Protein AF-A0AAW2EXJ8-F1 (afdb_monomer)

Solvent-accessible surface area (backbone atoms only — not comparable to full-atom values): 10284 Å² total; per-residue (Å²): 104,48,76,42,82,40,79,43,59,40,85,89,74,64,42,80,73,50,76,46,79,47,80,39,86,62,84,90,73,85,76,95,72,62,90,55,51,62,87,74,40,53,96,60,36,46,60,39,79,94,74,44,40,62,40,58,68,58,56,70,60,47,54,61,25,71,73,35,88,62,36,40,71,38,74,90,76,59,43,71,43,48,74,59,82,72,86,51,60,94,68,36,41,70,36,78,90,77,53,42,68,39,73,60,72,70,83,63,79,76,71,86,78,68,88,67,94,69,86,75,76,89,80,72,78,95,80,71,76,82,83,79,76,77,84,65,89,79,45,75,87,73,56,85,75,81,79,83,83,85,128

Mean predicted aligned error: 17.07 Å

Foldseek 3Di:
DDWDWDWDADPVPRHTDDIDIDDDDDDPDDDDAQPADQVQADPQWGQDRVVSDTAGPCVVQQVVLVVDPQWDADRRVRHIAGPDQDDDDPQWDQDRVVRDTDGPPPPDPPPVPPPDPDPPPPDDDPDDDPPPDDDDPPPPVPDDDDDDDDD

Nearest PDB structures (foldseek):
  6ywy-assembly1_M  TM=4.678E-01  e=7.611E+00  Neurospora crassa

Structure (mmCIF, N/CA/C/O backbone):
data_AF-A0AAW2EXJ8-F1
#
_entry.id   AF-A0AAW2EXJ8-F1
#
loop_
_atom_site.group_PDB
_atom_site.id
_atom_site.type_symbol
_atom_site.label_atom_id
_atom_site.label_alt_id
_atom_site.label_comp_id
_atom_site.label_asym_id
_atom_site.label_entity_id
_atom_site.label_seq_id
_atom_site.pdbx_PDB_ins_code
_atom_site.Cartn_x
_atom_site.Cartn_y
_atom_site.Cartn_z
_atom_site.occupancy
_atom_site.B_iso_or_equiv
_atom_site.auth_seq_id
_atom_site.auth_comp_id
_atom_site.auth_asym_id
_atom_site.auth_atom_id
_atom_site.pdbx_PDB_model_num
ATOM 1 N N . MET A 1 1 ? -12.513 2.344 30.275 1.00 82.81 1 MET A N 1
ATOM 2 C CA . MET A 1 1 ? -13.019 1.050 30.778 1.00 82.81 1 MET A CA 1
ATOM 3 C C . MET A 1 1 ? -14.173 1.332 31.713 1.00 82.81 1 MET A C 1
ATOM 5 O O . MET A 1 1 ? -13.968 1.988 32.729 1.00 82.81 1 MET A O 1
ATOM 9 N N . ARG A 1 2 ? -15.376 0.907 31.339 1.00 91.75 2 ARG A N 1
ATOM 10 C CA . ARG A 1 2 ? -16.594 1.103 32.124 1.00 91.75 2 ARG A CA 1
ATOM 11 C C . ARG A 1 2 ? -17.315 -0.230 32.260 1.00 91.75 2 ARG A C 1
ATOM 13 O O . ARG A 1 2 ? -17.302 -1.043 31.341 1.00 91.75 2 ARG A O 1
ATOM 20 N N . ASN A 1 3 ? -17.879 -0.466 33.435 1.00 94.56 3 ASN A N 1
ATOM 21 C CA . ASN A 1 3 ? -18.483 -1.743 33.781 1.00 94.56 3 ASN A CA 1
ATOM 22 C C . ASN A 1 3 ? -19.980 -1.696 33.488 1.00 94.56 3 ASN A C 1
ATOM 24 O O . ASN A 1 3 ? -20.672 -0.815 33.996 1.00 94.56 3 ASN A O 1
ATOM 28 N N . PHE A 1 4 ? -20.465 -2.659 32.710 1.00 94.50 4 PHE A N 1
ATOM 29 C CA . PHE A 1 4 ? -21.884 -2.820 32.413 1.00 94.50 4 PHE A CA 1
ATOM 30 C C . PHE A 1 4 ? -22.386 -4.130 33.009 1.00 94.50 4 PHE A C 1
ATOM 32 O O . PHE A 1 4 ? -21.769 -5.180 32.831 1.00 94.50 4 PHE A O 1
ATOM 39 N N . GLU A 1 5 ? -23.501 -4.073 33.730 1.00 96.12 5 GLU A N 1
ATOM 40 C CA . GLU A 1 5 ? -24.205 -5.269 34.182 1.00 96.12 5 GLU A CA 1
ATOM 41 C C . GLU A 1 5 ? -25.102 -5.765 33.043 1.00 96.12 5 GLU A C 1
ATOM 43 O O . GLU A 1 5 ? -25.994 -5.052 32.586 1.00 96.12 5 GLU A O 1
ATOM 48 N N . VAL A 1 6 ? -24.849 -6.981 32.567 1.00 95.38 6 VAL A N 1
ATOM 49 C CA . VAL A 1 6 ? -25.595 -7.608 31.474 1.00 95.38 6 VAL A CA 1
ATOM 50 C C . VAL A 1 6 ? -26.328 -8.848 31.966 1.00 95.38 6 VAL A C 1
ATOM 52 O O . VAL A 1 6 ? -25.849 -9.572 32.842 1.00 95.38 6 VAL A O 1
ATOM 55 N N . VAL A 1 7 ? -27.490 -9.114 31.377 1.00 95.38 7 VAL A N 1
ATOM 56 C CA . VAL A 1 7 ? -28.235 -10.357 31.580 1.00 95.38 7 VAL A CA 1
ATOM 57 C C . VAL A 1 7 ? -27.701 -11.416 30.622 1.00 95.38 7 VAL A C 1
ATOM 59 O O . VAL A 1 7 ? -27.608 -11.185 29.421 1.00 95.38 7 VAL A O 1
ATOM 62 N N . VAL A 1 8 ? -27.362 -12.585 31.155 1.00 94.44 8 VAL A N 1
ATOM 63 C CA . VAL A 1 8 ? -26.877 -13.723 30.374 1.00 94.44 8 VAL A CA 1
ATOM 64 C C . VAL A 1 8 ? -28.033 -14.690 30.149 1.00 94.44 8 VAL A C 1
ATOM 66 O O . VAL A 1 8 ? -28.657 -15.145 31.108 1.00 94.44 8 VAL A O 1
ATOM 69 N N . THR A 1 9 ? -28.306 -15.034 28.894 1.00 94.62 9 THR A N 1
ATOM 70 C CA . THR A 1 9 ? -29.280 -16.061 28.500 1.00 94.62 9 THR A CA 1
ATOM 71 C C . THR A 1 9 ? -28.599 -17.153 27.678 1.00 94.62 9 THR A C 1
ATOM 73 O O . THR A 1 9 ? -27.589 -16.926 27.012 1.00 94.62 9 THR A O 1
ATOM 76 N N . SER A 1 10 ? -29.119 -18.377 27.755 1.00 92.25 10 SER A N 1
ATOM 77 C CA . SER A 1 10 ? -28.686 -19.474 26.886 1.00 92.25 10 SER A CA 1
ATOM 78 C C . SER A 1 10 ? -29.305 -19.313 25.501 1.00 92.25 10 SER A C 1
ATOM 80 O O . SER A 1 10 ? -30.503 -19.099 25.405 1.00 92.25 10 SER A O 1
ATOM 82 N N . VAL A 1 11 ? -28.522 -19.447 24.431 1.00 91.38 11 VAL A N 1
ATOM 83 C CA . VAL A 1 11 ? -29.037 -19.298 23.056 1.00 91.38 11 VAL A CA 1
ATOM 84 C C . VAL A 1 11 ? -29.982 -20.440 22.666 1.00 91.38 11 VAL A C 1
ATOM 86 O O . VAL A 1 11 ? -30.967 -20.199 21.980 1.00 91.38 11 VAL A O 1
ATOM 89 N N . ASN A 1 12 ? -29.715 -21.662 23.137 1.00 90.31 12 A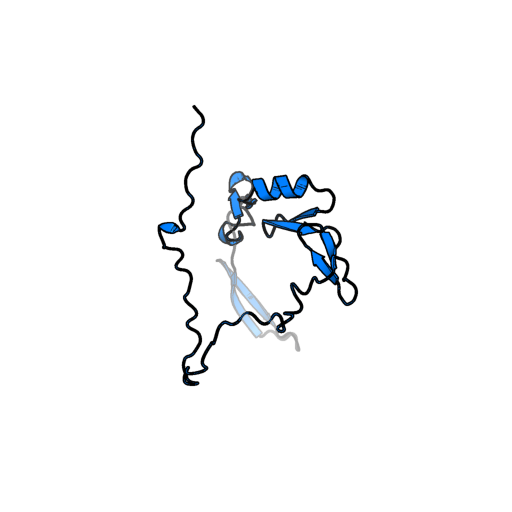SN A N 1
ATOM 90 C CA . ASN A 1 12 ? -30.481 -22.848 22.742 1.00 90.31 12 ASN A CA 1
ATOM 91 C C . ASN A 1 12 ? -31.865 -22.896 23.396 1.00 90.31 12 ASN A C 1
ATOM 93 O O . ASN A 1 12 ? -32.847 -23.201 22.731 1.00 90.31 12 ASN A O 1
ATOM 97 N N . ASP A 1 13 ? -31.934 -22.556 24.684 1.00 90.19 13 ASP A N 1
ATOM 98 C CA . ASP A 1 13 ? -33.165 -22.707 25.468 1.00 90.19 13 ASP A CA 1
ATOM 99 C C . ASP A 1 13 ? -33.779 -21.356 25.865 1.00 90.19 13 ASP A C 1
ATOM 101 O O . ASP A 1 13 ? -34.759 -21.320 26.601 1.00 90.19 13 ASP A O 1
ATOM 105 N N . LEU A 1 14 ? -33.152 -20.235 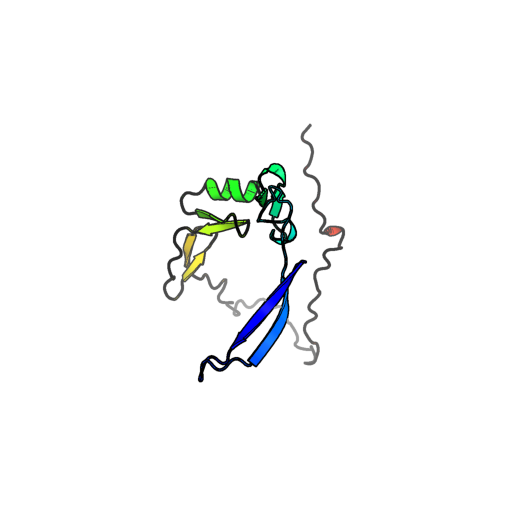25.476 1.00 86.12 14 LEU A N 1
ATOM 106 C CA . LEU A 1 14 ? -33.482 -18.858 25.895 1.00 86.12 14 LEU A CA 1
ATOM 107 C C . LEU A 1 14 ? -33.577 -18.655 27.420 1.00 86.12 14 LEU A C 1
ATOM 109 O O . LEU A 1 14 ? -34.031 -17.619 27.902 1.00 86.12 14 LEU A O 1
ATOM 113 N N . ASN A 1 15 ? -33.079 -19.619 28.194 1.00 92.69 15 ASN A N 1
ATOM 114 C CA . ASN A 1 15 ? -33.146 -19.614 29.645 1.00 92.69 15 ASN A CA 1
ATOM 115 C C . ASN A 1 15 ? -32.214 -18.561 30.243 1.00 92.69 15 ASN A C 1
ATOM 117 O O . ASN A 1 15 ? -31.027 -18.498 29.906 1.00 92.69 15 ASN A O 1
ATOM 121 N N . TYR A 1 16 ? -32.744 -17.783 31.187 1.00 91.62 16 TYR A N 1
ATOM 122 C CA . TYR A 1 16 ? -31.976 -16.852 32.007 1.00 91.62 16 TYR A CA 1
ATOM 123 C C . TYR A 1 16 ? -30.917 -17.598 32.832 1.00 91.62 16 TYR A C 1
ATOM 125 O O . TYR A 1 16 ? -31.217 -18.568 33.526 1.00 91.62 16 TYR A O 1
ATOM 133 N N . ARG A 1 17 ? -29.664 -17.145 32.753 1.00 91.19 17 ARG A N 1
ATOM 134 C CA . ARG A 1 17 ? -28.501 -17.742 33.432 1.00 91.19 17 ARG A CA 1
ATOM 135 C C . ARG A 1 17 ? -27.923 -16.862 34.539 1.00 91.19 17 ARG A C 1
ATOM 137 O O . ARG A 1 17 ? -27.089 -17.344 35.297 1.00 91.19 17 ARG A O 1
ATOM 144 N N . GLY A 1 18 ? -28.347 -15.604 34.651 1.00 93.25 18 GLY A N 1
ATOM 145 C CA . GLY A 1 18 ? -27.878 -14.684 35.687 1.00 93.25 18 GLY A CA 1
ATOM 146 C C . GLY A 1 18 ? -27.469 -13.320 35.144 1.00 93.25 18 GLY A C 1
ATOM 147 O O . GLY A 1 18 ? -27.637 -13.024 33.959 1.00 93.25 18 GLY A O 1
ATOM 148 N N . ARG A 1 19 ? -26.903 -12.494 36.027 1.00 95.50 19 ARG A N 1
ATOM 149 C CA . ARG A 1 19 ? -26.299 -11.204 35.678 1.00 95.50 19 ARG A CA 1
ATOM 150 C C . ARG A 1 19 ? -24.784 -11.293 35.758 1.00 95.50 19 ARG A C 1
ATOM 152 O O . ARG A 1 19 ? -24.247 -11.986 36.621 1.00 95.50 19 ARG A O 1
ATOM 159 N N . ARG A 1 20 ? -24.093 -10.598 34.860 1.00 95.19 20 ARG A N 1
ATOM 160 C CA . ARG A 1 20 ? -22.631 -10.556 34.805 1.00 95.19 20 ARG A CA 1
ATOM 161 C C . ARG A 1 20 ? -22.162 -9.131 34.575 1.00 95.19 20 ARG A C 1
ATOM 163 O O . ARG A 1 20 ? -22.754 -8.411 33.783 1.00 95.19 20 ARG A O 1
ATOM 170 N N . ILE A 1 21 ? -21.072 -8.746 35.226 1.00 95.44 21 ILE A N 1
ATOM 171 C CA . ILE A 1 21 ? -20.397 -7.482 34.937 1.00 95.44 21 ILE A CA 1
ATOM 172 C C . ILE A 1 21 ? -19.404 -7.713 33.797 1.00 95.44 21 ILE A C 1
ATOM 174 O O . ILE A 1 21 ? -18.538 -8.585 33.895 1.00 95.44 21 ILE A O 1
ATOM 178 N N . VAL A 1 22 ? -19.539 -6.937 32.724 1.00 95.56 22 VAL A N 1
ATOM 179 C CA . VAL A 1 22 ? -18.638 -6.948 31.570 1.00 95.56 22 VAL A CA 1
ATOM 180 C C . VAL A 1 22 ? -17.934 -5.590 31.489 1.00 95.56 22 VAL A C 1
ATOM 182 O O . VAL A 1 22 ? -18.611 -4.567 31.350 1.00 95.56 22 VAL A O 1
ATOM 185 N N . PRO A 1 23 ? -16.593 -5.545 31.604 1.00 94.69 23 PRO A N 1
ATOM 186 C CA . PRO A 1 23 ? -15.838 -4.326 31.359 1.00 94.69 23 PRO A CA 1
ATOM 187 C C . PRO A 1 23 ? -15.778 -4.065 29.852 1.00 94.69 23 PRO A C 1
ATOM 189 O O . PRO A 1 23 ? -15.364 -4.936 29.088 1.00 94.69 23 PRO A O 1
ATOM 192 N N . LEU A 1 24 ? -16.178 -2.867 29.430 1.00 94.81 24 LEU A N 1
ATOM 193 C CA . LEU A 1 24 ? -16.095 -2.430 28.041 1.00 94.81 24 LEU A CA 1
ATOM 194 C C . LEU A 1 24 ? -15.188 -1.205 27.914 1.00 94.81 24 LEU A C 1
ATOM 196 O O . LEU A 1 24 ? -15.122 -0.340 28.798 1.00 94.81 24 LEU A O 1
ATOM 200 N N . GLU A 1 25 ? -14.462 -1.140 26.806 1.00 94.62 25 GLU A N 1
ATOM 201 C CA . GLU A 1 25 ? -13.690 0.037 26.447 1.00 94.62 25 GLU A CA 1
ATOM 202 C C . GLU A 1 25 ? -14.636 1.173 26.038 1.00 94.62 25 GLU A C 1
ATOM 204 O O . GLU A 1 25 ? -15.569 0.978 25.266 1.00 94.62 25 GLU A O 1
ATOM 209 N N . GLU A 1 26 ? -14.405 2.365 26.585 1.00 92.69 26 GLU A N 1
ATOM 210 C CA . GLU A 1 26 ? -15.154 3.568 26.227 1.00 92.69 26 GLU A CA 1
ATOM 211 C C . GLU A 1 26 ? -14.139 4.652 25.893 1.00 92.69 26 GLU A C 1
ATOM 213 O O . GLU A 1 26 ? -13.321 5.028 26.741 1.00 92.69 26 GLU A O 1
ATOM 218 N N . HIS A 1 27 ? -14.187 5.133 24.654 1.00 92.94 27 HIS A N 1
ATOM 219 C CA . HIS A 1 27 ? -13.379 6.255 24.196 1.00 92.94 27 HIS A CA 1
ATOM 220 C C . HIS A 1 27 ? -14.093 7.556 24.564 1.00 92.94 27 HIS A C 1
ATOM 222 O O . HIS A 1 27 ? -15.131 7.887 24.003 1.00 92.94 27 HIS A O 1
ATOM 228 N N . THR A 1 28 ? -13.552 8.301 25.528 1.00 93.38 28 THR A N 1
ATOM 229 C CA . THR A 1 28 ? -14.144 9.569 25.998 1.00 93.38 28 THR A CA 1
ATOM 230 C C . THR A 1 28 ? -13.660 10.789 25.219 1.00 93.38 28 THR A C 1
ATOM 232 O O . THR A 1 28 ? -14.235 11.870 25.337 1.00 93.38 28 THR A O 1
ATOM 235 N N . LYS A 1 29 ? -12.579 10.637 24.447 1.00 94.31 29 LYS A N 1
ATOM 236 C CA . LYS A 1 29 ? -11.978 11.678 23.612 1.00 94.31 29 LYS A CA 1
ATOM 237 C C . LYS A 1 29 ? -11.382 11.036 22.368 1.00 94.31 29 LYS A C 1
ATOM 239 O O . LYS A 1 29 ? -10.765 9.978 22.460 1.00 94.31 29 LYS A O 1
ATOM 244 N N . CYS A 1 30 ? -11.511 11.726 21.244 1.00 93.06 30 CYS A N 1
ATOM 245 C CA . CYS A 1 30 ? -10.920 11.330 19.973 1.00 93.06 30 CYS A CA 1
ATOM 246 C C . CYS A 1 30 ? -9.957 12.419 19.500 1.00 93.06 30 CYS A C 1
ATOM 248 O O . CYS A 1 30 ? -10.130 13.597 19.821 1.00 93.06 30 CYS A O 1
ATOM 250 N N . LYS A 1 31 ? -8.958 12.023 18.716 1.00 92.50 31 LYS A N 1
ATOM 251 C CA . LYS A 1 31 ? -8.092 12.932 17.965 1.00 92.50 31 LYS A CA 1
ATOM 252 C C . LYS A 1 31 ? -8.002 12.438 16.527 1.00 92.50 31 LYS A C 1
ATOM 254 O O . LYS A 1 31 ? -8.131 11.237 16.289 1.00 92.50 31 LYS A O 1
ATOM 259 N N . CYS A 1 32 ? -7.774 13.351 15.590 1.00 89.69 32 CYS A N 1
ATOM 260 C CA . CYS A 1 32 ? -7.344 12.958 14.257 1.00 89.69 32 CYS A CA 1
ATOM 261 C C . CYS A 1 32 ? -5.936 12.379 14.381 1.00 89.69 32 CYS A C 1
ATOM 263 O O . CYS A 1 32 ? -5.051 13.025 14.942 1.00 89.69 32 CYS A O 1
ATOM 265 N N . ASP A 1 33 ? -5.759 11.154 13.910 1.00 89.06 33 ASP A N 1
ATOM 266 C CA . ASP A 1 33 ? -4.464 10.496 13.854 1.00 89.06 33 ASP A CA 1
ATOM 267 C C . ASP A 1 33 ? -4.343 9.773 12.516 1.00 89.06 33 ASP A C 1
ATOM 269 O O . ASP A 1 33 ? -5.350 9.419 11.889 1.00 89.06 33 ASP A O 1
ATOM 273 N N . CYS A 1 34 ? -3.111 9.583 12.072 1.00 93.00 34 CYS A N 1
ATOM 274 C CA . CYS A 1 34 ? -2.842 8.896 10.825 1.00 93.00 34 CYS A CA 1
ATOM 275 C C . CYS A 1 34 ? -3.103 7.397 10.999 1.00 93.00 34 CYS A C 1
ATOM 277 O O . CYS A 1 34 ? -2.710 6.785 11.993 1.00 93.00 34 CYS A O 1
ATOM 279 N N . ARG A 1 35 ? -3.790 6.795 10.021 1.00 91.06 35 ARG A N 1
ATOM 280 C CA . ARG A 1 35 ? -4.030 5.346 10.019 1.00 91.06 35 ARG A CA 1
ATOM 281 C C . ARG A 1 35 ? -2.748 4.568 9.733 1.00 91.06 35 ARG A C 1
ATOM 283 O O . ARG A 1 35 ? -2.546 3.526 10.341 1.00 91.06 35 ARG A O 1
ATOM 290 N N . VAL A 1 36 ? -1.954 5.070 8.789 1.00 91.00 36 VAL A N 1
ATOM 291 C CA . VAL A 1 36 ? -0.625 4.555 8.455 1.00 91.00 36 VAL A CA 1
ATOM 292 C C . VAL A 1 36 ? 0.365 5.169 9.429 1.00 91.00 36 VAL A C 1
ATOM 294 O O . VAL A 1 36 ? 0.320 6.377 9.670 1.00 91.00 36 VAL A O 1
ATOM 297 N N . LYS A 1 37 ? 1.236 4.342 9.986 1.00 92.56 37 LYS A N 1
ATOM 298 C CA . LYS A 1 37 ? 2.312 4.744 10.884 1.00 92.56 37 LYS A CA 1
ATOM 299 C C . LYS A 1 37 ? 3.663 4.482 10.242 1.00 92.56 37 LYS A C 1
ATOM 301 O O . LYS A 1 37 ? 3.774 3.787 9.240 1.00 92.56 37 LYS A O 1
ATOM 306 N N . GLU A 1 38 ? 4.708 4.988 10.880 1.00 91.88 38 GLU A N 1
ATOM 307 C CA . GLU A 1 38 ? 6.090 4.703 10.490 1.00 91.88 38 GLU A CA 1
ATOM 308 C C . GLU A 1 38 ? 6.409 3.202 10.489 1.00 91.88 38 GLU A C 1
ATOM 310 O O . GLU A 1 38 ? 7.125 2.724 9.619 1.00 91.88 38 GLU A O 1
ATOM 315 N N . GLU A 1 39 ? 5.782 2.455 11.398 1.00 92.00 39 GLU A N 1
ATOM 316 C CA . GLU A 1 39 ? 5.854 0.993 11.506 1.00 92.00 39 GLU A CA 1
ATOM 317 C C . GLU A 1 39 ? 5.312 0.262 10.264 1.00 92.00 39 GLU A C 1
ATOM 319 O O . GLU A 1 39 ? 5.704 -0.872 9.994 1.00 92.00 39 GLU A O 1
ATOM 324 N N . ASP A 1 40 ? 4.395 0.898 9.527 1.00 91.56 40 ASP A N 1
ATOM 325 C CA . ASP A 1 40 ? 3.771 0.332 8.330 1.00 91.56 40 ASP A CA 1
ATOM 326 C C . ASP A 1 40 ? 4.611 0.584 7.065 1.00 91.56 40 ASP A C 1
ATOM 328 O O . ASP A 1 40 ? 4.331 0.002 6.013 1.00 91.56 40 ASP A O 1
ATOM 332 N N . CYS A 1 41 ? 5.622 1.458 7.139 1.00 92.94 41 CYS A N 1
ATOM 333 C CA . CYS A 1 41 ? 6.506 1.752 6.018 1.00 92.94 41 CYS A CA 1
ATOM 334 C C . CYS A 1 41 ? 7.612 0.695 5.896 1.00 92.94 41 CYS A C 1
ATOM 336 O O . CYS A 1 41 ? 8.136 0.186 6.884 1.00 92.94 41 CYS A O 1
ATOM 338 N N . ASN A 1 42 ? 7.999 0.378 4.661 1.00 90.88 42 ASN A N 1
ATOM 339 C CA . ASN A 1 42 ? 9.090 -0.557 4.388 1.00 90.88 42 ASN A CA 1
ATOM 340 C C . ASN A 1 42 ? 10.466 0.142 4.452 1.00 90.88 42 ASN A C 1
ATOM 342 O O . ASN A 1 42 ? 10.547 1.362 4.348 1.00 90.88 42 ASN A O 1
ATOM 346 N N . ASP A 1 43 ? 11.565 -0.620 4.477 1.00 91.44 43 ASP A N 1
ATOM 347 C CA . ASP A 1 43 ? 12.952 -0.113 4.569 1.00 91.44 43 ASP A CA 1
ATOM 348 C C . ASP A 1 43 ? 13.349 0.880 3.452 1.00 91.44 43 ASP A C 1
ATOM 350 O O . ASP A 1 43 ? 14.336 1.609 3.551 1.00 91.44 43 ASP A O 1
ATOM 354 N N . ARG A 1 44 ? 12.607 0.885 2.337 1.00 90.19 44 ARG A N 1
ATOM 355 C CA . ARG A 1 44 ? 12.832 1.771 1.179 1.00 90.19 44 ARG A CA 1
ATOM 356 C C . ARG A 1 44 ? 12.013 3.062 1.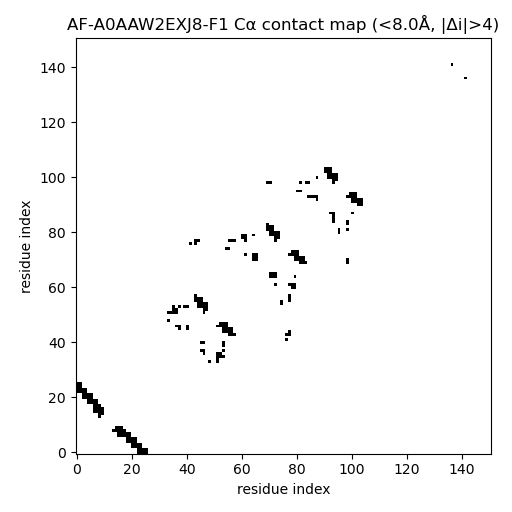226 1.00 90.19 44 ARG A C 1
ATOM 358 O O . ARG A 1 44 ? 12.136 3.889 0.320 1.00 90.19 44 ARG A O 1
ATOM 365 N N . GLN A 1 45 ? 11.181 3.218 2.246 1.00 94.56 45 GLN A N 1
ATOM 366 C CA . GLN A 1 45 ? 10.277 4.342 2.437 1.00 94.56 45 GLN A CA 1
ATOM 367 C C . GLN A 1 45 ? 10.655 5.116 3.697 1.00 94.56 45 GLN A C 1
ATOM 369 O O . GLN A 1 45 ? 11.303 4.593 4.599 1.00 94.56 45 GLN A O 1
ATOM 374 N N . HIS A 1 46 ? 10.228 6.368 3.763 1.00 93.69 46 HIS A N 1
ATOM 375 C CA . HIS A 1 46 ? 10.177 7.132 5.000 1.00 93.69 46 HIS A CA 1
ATOM 376 C C . HIS A 1 46 ? 8.742 7.585 5.250 1.00 93.69 46 HIS A C 1
ATOM 378 O O . HIS A 1 46 ? 7.976 7.826 4.314 1.00 93.69 46 HIS A O 1
ATOM 384 N N . TYR A 1 47 ? 8.369 7.685 6.521 1.00 94.94 47 TYR A N 1
ATOM 385 C CA . TYR A 1 47 ? 7.047 8.152 6.897 1.00 94.94 47 TYR A CA 1
ATOM 386 C C . TYR A 1 47 ? 6.989 9.676 6.903 1.00 94.94 47 TYR A C 1
ATOM 388 O O . TYR A 1 47 ? 7.705 10.345 7.649 1.00 94.94 47 TYR A O 1
ATOM 396 N N . GLU A 1 48 ? 6.101 10.230 6.088 1.00 94.00 48 GLU A N 1
ATOM 397 C CA . GLU A 1 48 ? 5.832 11.656 6.038 1.00 94.00 48 GLU A CA 1
ATOM 398 C C . GLU A 1 48 ? 4.623 11.984 6.922 1.00 94.00 48 GLU A C 1
ATOM 400 O O . GLU A 1 48 ? 3.460 11.842 6.531 1.00 94.00 48 GLU A O 1
ATOM 405 N N . SER A 1 49 ? 4.906 12.443 8.144 1.00 89.81 49 SER A N 1
ATOM 406 C CA . SER A 1 49 ? 3.898 12.690 9.186 1.00 89.81 49 SER A CA 1
ATOM 407 C C . SER A 1 49 ? 2.850 13.735 8.807 1.00 89.81 49 SER A C 1
ATOM 409 O O . SER A 1 49 ? 1.699 13.620 9.221 1.00 89.81 49 SER A O 1
ATOM 411 N N . HIS A 1 50 ? 3.220 14.726 7.993 1.00 89.19 50 HIS A N 1
ATOM 412 C CA . HIS A 1 50 ? 2.306 15.768 7.527 1.00 89.19 50 HIS A CA 1
ATOM 413 C C . HIS A 1 50 ? 1.230 15.220 6.576 1.00 89.19 50 HIS A C 1
ATOM 415 O O . HIS A 1 50 ? 0.093 15.686 6.592 1.00 89.19 50 HIS A O 1
ATOM 421 N N . ASN A 1 51 ? 1.582 14.220 5.763 1.00 90.56 51 ASN A N 1
ATOM 422 C CA . ASN A 1 51 ? 0.706 13.662 4.733 1.00 90.56 51 ASN A CA 1
ATOM 423 C C . ASN A 1 51 ? 0.121 12.295 5.124 1.00 90.56 51 ASN A C 1
ATOM 425 O O . ASN A 1 51 ? -0.631 11.711 4.346 1.00 90.56 51 ASN A O 1
ATOM 429 N N . CYS A 1 52 ? 0.436 11.795 6.327 1.00 92.75 52 CYS A N 1
ATOM 430 C CA . CYS A 1 52 ? 0.038 10.471 6.806 1.00 92.75 52 CYS A CA 1
ATOM 431 C C . CYS A 1 52 ? 0.384 9.342 5.812 1.00 92.75 52 CYS A C 1
ATOM 433 O O . CYS A 1 52 ? -0.423 8.430 5.607 1.00 92.75 52 CYS A O 1
ATOM 435 N N . ALA A 1 53 ? 1.543 9.420 5.153 1.00 92.56 53 ALA A N 1
ATOM 436 C CA . ALA A 1 53 ? 1.887 8.542 4.036 1.00 92.56 53 ALA A CA 1
ATOM 437 C C . ALA A 1 53 ? 3.347 8.080 4.079 1.00 92.56 53 ALA A C 1
ATOM 439 O O . ALA A 1 53 ? 4.226 8.798 4.548 1.00 92.56 53 ALA A O 1
ATOM 440 N N . CYS A 1 54 ? 3.606 6.885 3.547 1.00 93.94 54 CYS A N 1
ATOM 441 C CA . CYS A 1 54 ? 4.958 6.403 3.282 1.00 93.94 54 CYS A CA 1
ATOM 442 C C . CYS A 1 54 ? 5.413 6.906 1.907 1.00 93.94 54 CYS A C 1
ATOM 444 O O . CYS A 1 54 ? 4.728 6.683 0.907 1.00 93.94 54 CYS A O 1
ATOM 446 N N . VAL A 1 55 ? 6.570 7.560 1.854 1.00 93.56 55 VAL A N 1
ATOM 447 C CA . VAL A 1 55 ? 7.154 8.125 0.632 1.00 93.56 55 VAL A CA 1
ATOM 448 C C . VAL A 1 55 ? 8.442 7.381 0.295 1.00 93.56 55 VAL A C 1
ATOM 450 O O . VAL A 1 55 ? 9.241 7.064 1.173 1.00 93.56 55 VAL A O 1
ATOM 453 N N . CYS A 1 56 ? 8.644 7.070 -0.984 1.00 94.81 56 CYS A N 1
ATOM 454 C CA . CYS A 1 56 ? 9.822 6.348 -1.458 1.00 94.81 56 CYS A CA 1
ATOM 455 C C . CYS A 1 56 ? 11.090 7.211 -1.415 1.00 94.81 56 CYS A C 1
ATOM 457 O O . CYS A 1 56 ? 11.078 8.372 -1.814 1.00 94.81 56 CYS A O 1
ATOM 459 N N . ASN A 1 57 ? 12.212 6.621 -0.993 1.00 92.31 57 ASN A N 1
ATOM 460 C CA . ASN A 1 57 ? 13.506 7.316 -0.932 1.00 92.31 57 ASN A CA 1
ATOM 461 C C . ASN A 1 57 ? 14.216 7.406 -2.299 1.00 92.31 57 ASN A C 1
ATOM 463 O O . ASN A 1 57 ? 15.041 8.288 -2.529 1.00 92.31 57 ASN A O 1
ATOM 467 N N . ASN A 1 58 ? 13.928 6.483 -3.216 1.00 92.88 58 ASN A N 1
ATOM 468 C CA . ASN A 1 58 ? 14.612 6.319 -4.502 1.00 92.88 58 ASN A CA 1
ATOM 469 C C . ASN A 1 58 ? 13.980 7.155 -5.631 1.00 92.88 58 ASN A C 1
ATOM 471 O O . ASN A 1 58 ? 13.540 6.625 -6.650 1.00 92.88 58 ASN A O 1
ATOM 475 N N . ILE A 1 59 ? 14.006 8.480 -5.466 1.00 90.69 59 ILE A N 1
ATOM 476 C CA . ILE A 1 59 ? 13.416 9.455 -6.403 1.00 90.69 59 ILE A CA 1
ATOM 477 C C . ILE A 1 59 ? 14.022 9.343 -7.817 1.00 90.69 59 ILE A C 1
ATOM 479 O O . ILE A 1 59 ? 13.303 9.420 -8.809 1.00 90.69 59 ILE A O 1
ATOM 483 N N . ASP A 1 60 ? 15.333 9.106 -7.931 1.00 91.88 60 ASP A N 1
ATOM 484 C CA . ASP A 1 60 ? 16.006 8.939 -9.231 1.00 91.88 60 ASP A CA 1
ATOM 485 C C . ASP A 1 60 ? 15.510 7.692 -9.992 1.00 91.88 60 ASP A C 1
ATOM 487 O O . ASP A 1 60 ? 15.306 7.730 -11.209 1.00 91.88 60 ASP A O 1
ATOM 491 N N . GLU A 1 61 ? 15.252 6.585 -9.284 1.00 90.56 61 GLU A N 1
ATOM 492 C CA . GLU A 1 61 ? 14.680 5.379 -9.894 1.00 90.56 61 GLU A CA 1
ATOM 493 C C . GLU A 1 61 ? 13.238 5.615 -10.346 1.00 90.56 61 GLU A C 1
ATOM 495 O O . GLU A 1 61 ? 12.867 5.186 -11.441 1.00 90.56 61 GLU A O 1
ATOM 500 N N . GLU A 1 62 ? 12.447 6.328 -9.543 1.00 92.81 62 GLU A N 1
ATOM 501 C CA . GLU A 1 62 ? 11.087 6.723 -9.900 1.00 92.81 62 GLU A CA 1
ATOM 502 C C . GLU A 1 62 ? 11.079 7.599 -11.158 1.00 92.81 62 GLU A C 1
ATOM 504 O O . GLU A 1 62 ? 10.343 7.323 -12.110 1.00 92.81 62 GLU A O 1
ATOM 509 N N . GLU A 1 63 ? 11.933 8.621 -11.221 1.00 93.38 63 GLU A N 1
ATOM 510 C CA . GLU A 1 63 ? 11.999 9.525 -12.367 1.00 93.38 63 GLU A CA 1
ATOM 511 C C . GLU A 1 63 ? 12.420 8.780 -13.643 1.00 93.38 63 GLU A C 1
ATOM 513 O O . GLU A 1 63 ? 11.793 8.920 -14.698 1.00 93.38 63 GLU A O 1
ATOM 518 N N . LYS A 1 64 ? 13.441 7.920 -13.548 1.00 91.94 64 LYS A N 1
ATOM 519 C CA . LYS A 1 64 ? 13.872 7.049 -14.654 1.00 91.94 64 LYS A CA 1
ATOM 520 C C . LYS A 1 64 ? 12.777 6.076 -15.081 1.00 91.94 64 LYS A C 1
ATOM 522 O O . LYS A 1 64 ? 12.640 5.809 -16.275 1.00 91.94 64 LYS A O 1
ATOM 527 N N . CYS A 1 65 ? 11.995 5.561 -14.135 1.00 93.31 65 CYS A N 1
ATOM 528 C CA . CYS A 1 65 ? 10.864 4.686 -14.415 1.00 93.31 65 CYS A CA 1
ATOM 529 C C . CYS A 1 65 ? 9.786 5.413 -15.219 1.00 93.31 65 CYS A C 1
ATOM 531 O O . CYS A 1 65 ? 9.340 4.916 -16.253 1.00 93.31 65 CYS A O 1
ATOM 533 N N . ARG A 1 66 ? 9.414 6.620 -14.778 1.00 92.50 66 ARG A N 1
ATOM 534 C CA . ARG A 1 66 ? 8.354 7.431 -15.393 1.00 92.50 66 ARG A CA 1
ATOM 535 C C . ARG A 1 66 ? 8.722 7.952 -16.781 1.00 92.50 66 ARG A C 1
ATOM 537 O O . ARG A 1 66 ? 7.822 8.203 -17.572 1.00 92.50 66 ARG A O 1
ATOM 544 N N . LYS A 1 67 ? 10.016 8.064 -17.105 1.00 93.0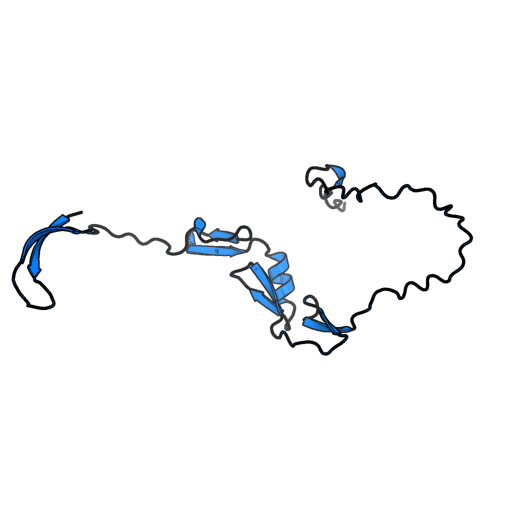6 67 LYS A N 1
ATOM 545 C CA . LYS A 1 67 ? 10.498 8.394 -18.461 1.00 93.06 67 LYS A CA 1
ATOM 546 C C . LYS A 1 67 ? 10.229 7.293 -19.495 1.00 93.06 67 LYS A C 1
ATOM 548 O O . LYS A 1 67 ? 10.362 7.554 -20.687 1.00 93.06 67 LYS A O 1
ATOM 553 N N . ASN A 1 68 ? 9.903 6.070 -19.073 1.00 88.75 68 ASN A N 1
ATOM 554 C CA . ASN A 1 68 ? 9.640 4.951 -19.974 1.00 88.75 68 ASN A CA 1
ATOM 555 C C . ASN A 1 68 ? 8.153 4.569 -19.963 1.00 88.75 68 ASN A C 1
ATOM 557 O O . ASN A 1 68 ? 7.649 4.045 -18.971 1.00 88.75 68 ASN A O 1
ATOM 561 N N . ASP A 1 69 ? 7.478 4.735 -21.100 1.00 90.62 69 ASP A N 1
ATOM 562 C CA . ASP A 1 69 ? 6.040 4.462 -21.242 1.00 90.62 69 ASP A CA 1
ATOM 563 C C . ASP A 1 69 ? 5.649 2.993 -21.002 1.00 90.62 69 ASP A C 1
ATOM 565 O O . ASP A 1 69 ? 4.500 2.696 -20.669 1.00 90.62 69 ASP A O 1
ATOM 569 N N . LEU A 1 70 ? 6.593 2.055 -21.143 1.00 90.94 70 LEU A N 1
ATOM 570 C CA . LEU A 1 70 ? 6.356 0.622 -20.924 1.00 90.94 70 LEU A CA 1
ATOM 571 C C . LEU A 1 70 ? 6.390 0.227 -19.443 1.00 90.94 70 LEU A C 1
ATOM 573 O O . LEU A 1 70 ? 6.036 -0.906 -19.099 1.00 90.94 70 LEU A O 1
ATOM 577 N N . LYS A 1 71 ? 6.827 1.135 -18.568 1.00 94.06 71 LYS A N 1
ATOM 578 C CA . LYS A 1 71 ? 6.995 0.880 -17.141 1.00 94.06 71 LYS A CA 1
ATOM 579 C C . LYS A 1 71 ? 5.956 1.619 -16.304 1.00 94.06 71 LYS A C 1
ATOM 581 O O . LYS A 1 71 ? 5.261 2.526 -16.771 1.00 94.06 71 LYS A O 1
ATOM 586 N N . ILE A 1 72 ? 5.806 1.165 -15.068 1.00 94.19 72 ILE A N 1
ATOM 587 C CA . ILE A 1 72 ? 4.969 1.776 -14.046 1.00 94.19 72 ILE A CA 1
ATOM 588 C C . ILE A 1 72 ? 5.699 1.729 -12.706 1.00 94.19 72 ILE A C 1
ATOM 590 O O . ILE A 1 72 ? 6.395 0.765 -12.389 1.00 94.19 72 ILE A O 1
ATOM 594 N N . TRP A 1 73 ? 5.578 2.813 -11.949 1.00 94.44 73 TRP A N 1
ATOM 595 C CA . TRP A 1 73 ? 6.139 2.905 -10.612 1.00 94.44 73 TRP A CA 1
ATOM 596 C C . TRP A 1 73 ? 5.169 2.305 -9.601 1.00 94.44 73 TRP A C 1
ATOM 598 O O . TRP A 1 73 ? 4.000 2.689 -9.564 1.00 94.44 73 TRP A O 1
ATOM 608 N N . ASP A 1 74 ? 5.663 1.380 -8.789 1.00 92.62 74 ASP A N 1
ATOM 609 C CA . ASP A 1 74 ? 4.943 0.832 -7.651 1.00 92.62 74 ASP A CA 1
ATOM 610 C C . ASP A 1 74 ? 5.371 1.578 -6.383 1.00 92.62 74 ASP A C 1
ATOM 612 O O . ASP A 1 74 ? 6.492 1.403 -5.896 1.00 92.62 74 ASP A O 1
ATOM 616 N N . SER A 1 75 ? 4.476 2.413 -5.851 1.00 89.94 75 SER A N 1
ATOM 617 C CA . SER A 1 75 ? 4.723 3.210 -4.6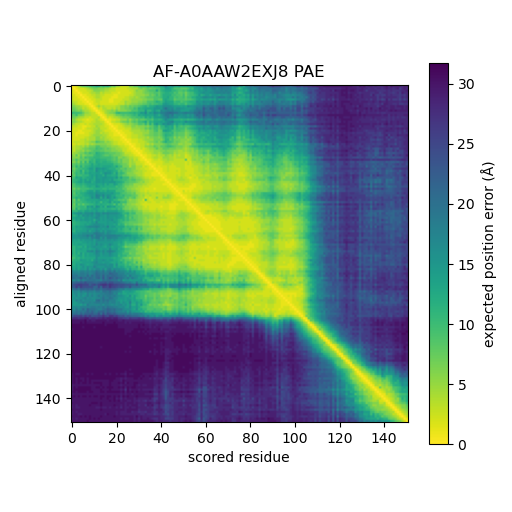47 1.00 89.94 75 SER A CA 1
ATOM 618 C C . SER A 1 75 ? 4.711 2.392 -3.355 1.00 89.94 75 SER A C 1
ATOM 620 O O . SER A 1 75 ? 5.248 2.856 -2.352 1.00 89.94 75 SER A O 1
ATOM 622 N N . VAL A 1 76 ? 4.138 1.183 -3.359 1.00 89.06 76 VAL A N 1
ATOM 623 C CA . VAL A 1 76 ? 4.074 0.307 -2.179 1.00 89.06 76 VAL A CA 1
ATOM 624 C C . VAL A 1 76 ? 5.422 -0.361 -1.952 1.00 89.06 76 VAL A C 1
ATOM 626 O O . VAL A 1 76 ? 5.901 -0.422 -0.823 1.00 89.06 76 VAL A O 1
ATOM 629 N N . PHE A 1 77 ? 6.057 -0.830 -3.026 1.00 91.44 77 PHE A N 1
ATOM 630 C CA . PHE A 1 77 ? 7.368 -1.479 -2.946 1.00 91.44 77 PHE A CA 1
ATOM 631 C C . PHE A 1 77 ? 8.536 -0.551 -3.287 1.00 91.44 77 PHE A C 1
ATOM 633 O O . PHE A 1 77 ? 9.691 -0.939 -3.101 1.00 91.44 77 PHE A O 1
ATOM 640 N N . CYS A 1 78 ? 8.253 0.659 -3.777 1.00 93.25 78 CYS A N 1
ATOM 641 C CA . CYS A 1 78 ? 9.242 1.594 -4.310 1.00 93.25 78 CYS A CA 1
ATOM 642 C C . CYS A 1 78 ? 10.094 0.945 -5.402 1.00 93.25 78 CYS A C 1
ATOM 644 O O . CYS A 1 78 ? 11.327 0.961 -5.357 1.00 93.25 78 CYS A O 1
ATOM 646 N N . THR A 1 79 ? 9.423 0.296 -6.356 1.00 92.50 79 THR A N 1
ATOM 647 C CA . THR A 1 79 ? 10.086 -0.403 -7.461 1.00 92.50 79 THR A CA 1
ATOM 648 C C . THR A 1 79 ? 9.440 -0.078 -8.795 1.00 92.50 79 THR A C 1
ATOM 650 O O . THR A 1 79 ? 8.242 0.170 -8.899 1.00 92.50 79 THR A O 1
ATOM 653 N N . CYS A 1 80 ? 10.255 -0.103 -9.843 1.00 93.00 80 CYS A N 1
ATOM 654 C CA . CYS A 1 80 ? 9.791 0.079 -11.205 1.00 93.00 80 CYS A CA 1
ATOM 655 C C . CYS A 1 80 ? 9.453 -1.276 -11.832 1.00 93.00 80 CYS A C 1
ATOM 657 O O . CYS A 1 80 ? 10.324 -2.141 -11.956 1.00 93.00 80 CYS A O 1
ATOM 659 N N . THR A 1 81 ? 8.208 -1.453 -12.261 1.00 93.12 81 THR A N 1
ATOM 660 C CA . THR A 1 81 ? 7.714 -2.690 -12.871 1.00 93.12 81 THR A CA 1
ATOM 661 C C . THR A 1 81 ? 7.280 -2.452 -14.316 1.00 93.12 81 THR A C 1
ATOM 663 O O . THR A 1 81 ? 7.112 -1.320 -14.771 1.00 93.12 81 THR A O 1
ATOM 666 N N . CYS A 1 82 ? 7.159 -3.527 -15.092 1.00 93.50 82 CYS A N 1
ATOM 667 C CA . CYS A 1 82 ? 6.666 -3.457 -16.465 1.00 93.50 82 CYS A CA 1
ATOM 668 C C . CYS A 1 82 ? 5.137 -3.490 -16.473 1.00 93.50 82 CYS A C 1
ATOM 670 O O . CYS A 1 82 ? 4.544 -4.309 -15.777 1.00 93.50 82 CYS A O 1
ATOM 672 N N . ARG A 1 83 ? 4.496 -2.652 -17.297 1.00 91.62 83 ARG A N 1
ATOM 673 C CA . ARG A 1 83 ? 3.023 -2.612 -17.403 1.00 91.62 83 ARG A CA 1
ATOM 674 C C . ARG A 1 83 ? 2.428 -3.924 -17.900 1.00 91.62 83 ARG A C 1
ATOM 676 O O . ARG A 1 83 ? 1.374 -4.341 -17.437 1.00 91.62 83 ARG A O 1
ATOM 683 N N . ALA A 1 84 ? 3.101 -4.543 -18.863 1.00 88.06 84 ALA A N 1
ATOM 684 C CA . ALA A 1 84 ? 2.741 -5.840 -19.403 1.00 88.06 84 ALA A CA 1
ATOM 685 C C . ALA A 1 84 ? 3.890 -6.812 -19.142 1.00 88.06 84 ALA A C 1
ATOM 687 O O . ALA A 1 84 ? 5.028 -6.573 -19.555 1.00 88.06 84 ALA A O 1
ATOM 688 N N . GLN A 1 85 ? 3.580 -7.904 -18.450 1.00 85.00 85 GLN A N 1
ATOM 689 C CA . GLN A 1 85 ? 4.491 -9.021 -18.260 1.00 85.00 85 GLN A CA 1
ATOM 690 C C . GLN A 1 85 ? 3.909 -10.226 -18.989 1.00 85.00 85 GLN A C 1
ATOM 692 O O . GLN A 1 85 ? 3.071 -10.954 -18.463 1.00 85.00 85 GLN A O 1
ATOM 697 N N . GLU A 1 86 ? 4.328 -10.399 -20.238 1.00 82.81 86 GLU A N 1
ATOM 698 C CA . GLU A 1 86 ?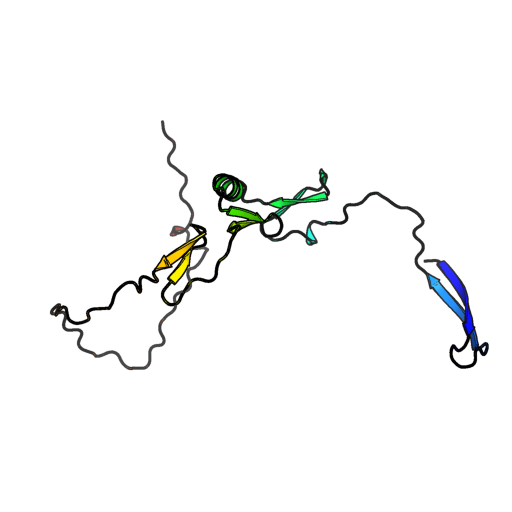 3.912 -11.538 -21.048 1.00 82.81 86 GLU A CA 1
ATOM 699 C C . GLU A 1 86 ? 4.821 -12.745 -20.774 1.00 82.81 86 GLU A C 1
ATOM 701 O O . GLU A 1 86 ? 6.044 -12.585 -20.650 1.00 82.81 86 GLU A O 1
ATOM 706 N N . PRO A 1 87 ? 4.260 -13.963 -20.674 1.00 86.38 87 PRO A N 1
ATOM 707 C CA . PRO A 1 87 ? 5.066 -15.167 -20.566 1.00 86.38 87 PRO A CA 1
ATOM 708 C C . PRO A 1 87 ? 5.855 -15.367 -21.863 1.00 86.38 87 PRO A C 1
ATOM 710 O O . PRO A 1 87 ? 5.290 -15.460 -22.952 1.00 86.38 87 PRO A O 1
ATOM 713 N N . CYS A 1 88 ? 7.178 -15.444 -21.745 1.00 88.38 88 CYS A N 1
ATOM 714 C CA . CYS A 1 88 ? 8.034 -15.691 -22.896 1.00 88.38 88 CYS A CA 1
ATOM 715 C C . CYS A 1 88 ? 7.913 -17.139 -23.384 1.00 88.38 88 CYS A C 1
ATOM 717 O O . CYS A 1 88 ? 7.751 -18.073 -22.596 1.00 88.38 88 CYS A O 1
ATOM 719 N N . THR A 1 89 ? 8.032 -17.327 -24.697 1.00 85.44 89 THR A N 1
ATOM 720 C CA . THR A 1 89 ? 8.087 -18.648 -25.331 1.00 85.44 89 THR A CA 1
ATOM 721 C C . THR A 1 89 ? 9.378 -19.393 -24.974 1.00 85.44 89 THR A C 1
ATOM 723 O O . THR A 1 89 ? 10.367 -18.806 -24.527 1.00 85.44 89 THR A O 1
ATOM 726 N N . THR A 1 90 ? 9.387 -20.716 -25.164 1.00 85.12 90 THR A N 1
ATOM 727 C CA . THR A 1 90 ? 10.544 -21.572 -24.865 1.00 85.12 90 THR A CA 1
ATOM 728 C C . THR A 1 90 ? 11.810 -21.062 -25.564 1.00 85.12 90 THR A C 1
ATOM 730 O O . THR A 1 90 ? 11.819 -20.866 -26.775 1.00 85.12 90 THR A O 1
ATOM 733 N N . GLY A 1 91 ? 12.886 -20.849 -24.800 1.00 82.50 91 GLY A N 1
ATOM 734 C CA . GLY A 1 91 ? 14.146 -20.293 -25.313 1.00 82.50 91 GLY A CA 1
ATOM 735 C C . GLY A 1 91 ? 14.279 -1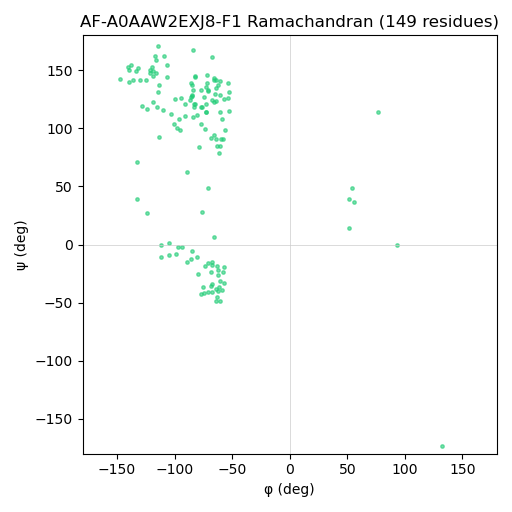8.769 -25.191 1.00 82.50 91 GLY A C 1
ATOM 736 O O . GLY A 1 91 ? 15.330 -18.234 -25.541 1.00 82.50 91 GLY A O 1
ATOM 737 N N . TYR A 1 92 ? 13.269 -18.077 -24.653 1.00 87.88 92 TYR A N 1
ATOM 738 C CA . TYR A 1 92 ? 13.294 -16.641 -24.365 1.00 87.88 92 TYR A CA 1
ATOM 739 C C . TYR A 1 92 ? 13.109 -16.370 -22.863 1.00 87.88 92 TYR A C 1
ATOM 741 O O . TYR A 1 92 ? 12.445 -17.126 -22.157 1.00 87.88 92 TYR A O 1
ATOM 749 N N . TYR A 1 93 ? 13.699 -15.281 -22.366 1.00 88.81 93 TYR A N 1
ATOM 750 C CA . TYR A 1 93 ? 13.565 -14.809 -20.986 1.00 88.81 93 TYR A CA 1
ATOM 751 C C . TYR A 1 93 ? 13.085 -13.358 -20.957 1.00 88.81 93 TYR A C 1
ATOM 753 O O . TYR A 1 93 ? 13.491 -12.535 -21.784 1.00 88.81 93 TYR A O 1
ATOM 761 N N . PHE A 1 94 ? 12.217 -13.042 -19.998 1.00 90.50 94 PHE A N 1
ATOM 762 C CA . PHE A 1 94 ? 11.658 -11.705 -19.850 1.00 90.50 94 PHE A CA 1
ATOM 763 C C . PHE A 1 94 ? 12.691 -10.768 -19.230 1.00 90.50 94 PHE A C 1
ATOM 765 O O . PHE A 1 94 ? 13.121 -10.974 -18.099 1.00 90.50 94 PHE A O 1
ATOM 772 N N . ASN A 1 95 ? 13.086 -9.722 -19.951 1.00 88.19 95 ASN A N 1
ATOM 773 C CA . ASN A 1 95 ? 14.012 -8.730 -19.431 1.00 88.19 95 ASN A CA 1
ATOM 774 C C . ASN A 1 95 ? 13.232 -7.584 -18.750 1.00 88.19 95 ASN A C 1
ATOM 776 O O . ASN A 1 95 ? 12.615 -6.781 -19.456 1.00 88.19 95 ASN A O 1
ATOM 780 N N . PRO A 1 96 ? 13.289 -7.441 -17.410 1.00 85.12 96 PRO A N 1
ATOM 781 C CA . PRO A 1 96 ? 12.568 -6.385 -16.692 1.00 85.12 96 PRO A CA 1
ATOM 782 C C . PRO A 1 96 ? 13.100 -4.972 -16.994 1.00 85.12 96 PRO A C 1
ATOM 784 O O . PRO A 1 96 ? 12.409 -3.976 -16.779 1.00 85.12 96 PRO A O 1
ATOM 787 N N . ASN A 1 97 ? 14.313 -4.845 -17.544 1.00 84.81 97 ASN A N 1
ATOM 788 C CA . ASN A 1 97 ? 14.859 -3.544 -17.926 1.00 84.81 97 ASN A CA 1
ATOM 789 C C . ASN A 1 97 ? 14.233 -3.007 -19.214 1.00 84.81 97 ASN A C 1
ATOM 791 O O . ASN A 1 97 ? 14.016 -1.800 -19.313 1.00 84.81 97 ASN A O 1
ATOM 795 N N . THR A 1 98 ? 13.933 -3.883 -20.174 1.00 86.81 98 THR A N 1
ATOM 796 C CA . THR A 1 98 ? 13.359 -3.511 -21.478 1.00 86.81 98 THR A CA 1
ATOM 797 C C . THR A 1 98 ? 11.872 -3.835 -21.597 1.00 86.81 98 THR A C 1
ATOM 799 O O . THR A 1 98 ? 11.252 -3.419 -22.572 1.00 86.81 98 THR A O 1
ATOM 802 N N . CYS A 1 99 ? 11.303 -4.558 -20.627 1.00 90.44 99 CYS A N 1
ATOM 803 C CA . CYS A 1 99 ? 9.927 -5.059 -20.636 1.00 90.44 99 CYS A CA 1
ATOM 804 C C . CYS A 1 99 ? 9.601 -5.905 -21.870 1.00 90.44 99 CYS A C 1
ATOM 806 O O . CYS A 1 99 ? 8.515 -5.811 -22.437 1.00 90.44 99 CYS A O 1
ATOM 808 N N . ARG A 1 100 ? 10.576 -6.699 -22.330 1.00 89.25 100 ARG A N 1
ATOM 809 C CA . ARG A 1 100 ? 10.461 -7.537 -23.529 1.00 89.25 100 ARG A CA 1
ATOM 810 C C . ARG A 1 100 ? 11.129 -8.888 -23.325 1.00 89.25 100 ARG A C 1
ATOM 812 O O . ARG A 1 100 ? 12.110 -9.005 -22.589 1.00 89.25 100 ARG A O 1
ATOM 819 N N . CYS A 1 101 ? 10.637 -9.892 -24.041 1.00 90.00 101 CYS A N 1
ATOM 820 C CA . CYS A 1 101 ? 11.286 -11.192 -24.140 1.00 90.00 101 CYS A CA 1
ATOM 821 C C . CYS A 1 101 ? 12.537 -11.096 -25.020 1.00 90.00 101 CYS A C 1
ATOM 823 O O . CYS A 1 101 ? 12.461 -10.719 -26.188 1.00 90.00 101 CYS A O 1
ATOM 825 N N . GLY A 1 102 ? 13.693 -11.434 -24.454 1.00 86.88 102 GLY A N 1
ATOM 826 C CA . GLY A 1 102 ? 14.950 -11.587 -25.184 1.00 86.88 102 GLY A CA 1
ATOM 827 C C . GLY A 1 102 ? 15.320 -13.064 -25.318 1.00 86.88 102 GLY A C 1
ATOM 828 O O . GLY A 1 102 ? 14.889 -13.866 -24.489 1.00 86.88 102 GLY A O 1
ATOM 829 N N . PRO A 1 103 ? 16.097 -13.455 -26.341 1.00 84.44 103 PRO A N 1
ATOM 830 C CA . PRO A 1 103 ? 16.588 -14.822 -26.436 1.00 84.44 103 PRO A CA 1
ATOM 831 C C . PRO A 1 103 ? 17.447 -15.131 -25.210 1.00 84.44 103 PRO A C 1
ATOM 833 O O . PRO A 1 103 ? 18.235 -14.290 -24.768 1.00 84.44 103 PRO A O 1
ATOM 836 N N . ILE A 1 104 ? 17.323 -16.344 -24.674 1.00 78.12 104 ILE A N 1
ATOM 837 C CA . ILE A 1 104 ? 18.280 -16.853 -23.698 1.00 78.12 104 ILE A CA 1
ATOM 838 C C . ILE A 1 104 ? 19.577 -17.055 -24.475 1.00 78.12 104 ILE A C 1
ATOM 840 O O . ILE A 1 104 ? 19.809 -18.100 -25.083 1.00 78.12 104 ILE A O 1
ATOM 844 N N . THR A 1 105 ? 20.435 -16.038 -24.494 1.00 66.94 105 THR A N 1
ATOM 845 C CA . THR A 1 105 ? 21.830 -16.262 -24.826 1.00 66.94 105 THR A CA 1
ATOM 846 C C . THR A 1 105 ? 22.372 -17.111 -23.684 1.00 66.94 105 THR A C 1
ATOM 848 O O . THR A 1 105 ? 22.732 -16.623 -22.617 1.00 66.94 105 THR A O 1
ATOM 851 N N . LEU A 1 106 ? 22.369 -18.432 -23.872 1.00 59.19 106 LEU A N 1
ATOM 852 C CA . LEU A 1 106 ? 23.275 -19.307 -23.146 1.00 59.19 106 LEU A CA 1
ATOM 853 C C . LEU A 1 106 ? 24.664 -18.782 -23.492 1.00 59.19 106 LEU A C 1
ATOM 855 O O . LEU A 1 106 ? 25.211 -19.104 -24.546 1.00 59.19 106 LEU A O 1
ATOM 859 N N . SER A 1 107 ? 25.170 -17.856 -22.682 1.00 53.22 107 SER A N 1
ATOM 860 C CA . SER A 1 107 ? 26.462 -17.227 -22.873 1.00 53.22 107 SER A CA 1
ATOM 861 C C . SER A 1 107 ? 27.505 -18.335 -22.932 1.00 53.22 107 SER A C 1
ATOM 863 O O . SER A 1 107 ? 27.959 -18.825 -21.902 1.00 53.22 107 SER A O 1
ATOM 865 N N . ARG A 1 108 ? 27.877 -18.677 -24.172 1.00 51.91 108 ARG A N 1
ATOM 866 C CA . ARG A 1 108 ? 28.873 -19.658 -24.613 1.00 51.91 108 ARG A CA 1
ATOM 867 C C . ARG A 1 108 ? 28.404 -21.121 -24.513 1.00 51.91 108 ARG A C 1
ATOM 869 O O . ARG A 1 108 ? 28.401 -21.684 -23.420 1.00 51.91 108 ARG A O 1
ATOM 876 N N . PRO A 1 109 ? 28.243 -21.839 -25.645 1.00 47.28 109 PRO A N 1
ATOM 877 C CA . PRO A 1 109 ? 28.856 -23.156 -25.689 1.00 47.28 109 PRO A CA 1
ATOM 878 C C . PRO A 1 109 ? 30.323 -22.939 -25.319 1.00 47.28 109 PRO A C 1
ATOM 880 O O . PRO A 1 109 ? 31.060 -22.224 -26.005 1.00 47.28 109 PRO A O 1
ATOM 883 N N . VAL A 1 110 ? 30.759 -23.491 -24.190 1.00 48.19 110 VAL A N 1
ATOM 884 C CA . VAL A 1 110 ? 32.186 -23.696 -23.990 1.00 48.19 110 VAL A CA 1
ATOM 885 C C . VAL A 1 110 ? 32.574 -24.695 -25.074 1.00 48.19 110 VAL A C 1
ATOM 887 O O . VAL A 1 110 ? 32.481 -25.901 -24.869 1.00 48.19 110 VAL A O 1
ATOM 890 N N . ASN A 1 111 ? 32.975 -24.200 -26.246 1.00 48.62 111 ASN A N 1
ATOM 891 C CA . ASN A 1 111 ? 33.826 -24.951 -27.151 1.00 48.62 111 ASN A CA 1
ATOM 892 C C . ASN A 1 111 ? 35.108 -25.221 -26.365 1.00 48.62 111 ASN A C 1
ATOM 894 O O . ASN A 1 111 ? 36.083 -24.480 -26.426 1.00 48.62 111 ASN A O 1
ATOM 898 N N . ARG A 1 112 ? 35.080 -26.290 -25.569 1.00 46.69 112 ARG A N 1
ATOM 899 C CA . ARG A 1 112 ? 36.186 -26.820 -24.769 1.00 46.69 112 ARG A CA 1
ATOM 900 C C . ARG A 1 112 ? 37.191 -27.567 -25.657 1.00 46.69 112 ARG A C 1
ATOM 902 O O . ARG A 1 112 ? 37.874 -28.468 -25.196 1.00 46.69 112 ARG A O 1
ATOM 909 N N . PHE A 1 113 ? 37.269 -27.173 -26.927 1.00 46.38 113 PHE A N 1
ATOM 910 C CA . PHE A 1 113 ? 38.147 -27.718 -27.956 1.00 46.38 113 PHE A CA 1
ATOM 911 C C . PHE A 1 113 ? 38.840 -26.585 -28.723 1.00 46.38 113 PHE A C 1
ATOM 913 O O . PHE A 1 113 ? 38.993 -26.635 -29.936 1.00 46.38 113 PHE A O 1
ATOM 920 N N . THR A 1 114 ? 39.258 -25.527 -28.033 1.00 43.06 114 THR A N 1
ATOM 921 C CA . THR A 1 114 ? 40.433 -24.776 -28.480 1.00 43.06 114 THR A CA 1
ATOM 922 C C . THR A 1 114 ? 41.583 -25.242 -27.613 1.00 43.06 114 THR A C 1
ATOM 924 O O . THR A 1 114 ? 41.642 -24.908 -26.430 1.00 43.06 114 THR A O 1
ATOM 927 N N . THR A 1 115 ? 42.439 -26.074 -28.196 1.00 44.06 115 THR A N 1
ATOM 928 C CA . THR A 1 115 ? 43.661 -26.625 -27.611 1.00 44.06 115 THR A CA 1
ATOM 929 C C . THR A 1 115 ? 44.623 -25.492 -27.256 1.00 44.06 115 THR A C 1
ATOM 931 O O . THR A 1 115 ? 45.556 -25.193 -27.995 1.00 44.06 115 THR A O 1
ATOM 934 N N . THR A 1 116 ? 44.395 -24.806 -26.139 1.00 43.12 116 THR A N 1
ATOM 935 C CA . THR A 1 116 ? 45.444 -24.006 -25.516 1.00 43.12 116 THR A CA 1
ATOM 936 C C . THR A 1 116 ? 46.298 -24.959 -24.691 1.00 43.12 116 THR A C 1
ATOM 938 O O . THR A 1 116 ? 45.810 -25.684 -23.826 1.00 43.12 116 THR A O 1
ATOM 941 N N . ASN A 1 117 ? 47.583 -25.001 -25.035 1.00 49.41 117 ASN A N 1
ATOM 942 C CA . ASN A 1 117 ? 48.616 -25.909 -24.536 1.00 49.41 117 ASN A CA 1
ATOM 943 C C . ASN A 1 117 ? 49.019 -25.598 -23.076 1.00 49.41 117 ASN A C 1
ATOM 945 O O . ASN A 1 117 ? 50.196 -25.461 -22.750 1.00 49.41 117 ASN A O 1
ATOM 949 N N . TYR A 1 118 ? 48.046 -25.435 -22.179 1.00 43.00 118 TYR A N 1
ATOM 950 C CA . TYR A 1 118 ? 48.298 -25.279 -20.752 1.00 43.00 118 TYR A CA 1
ATOM 951 C C . TYR A 1 118 ? 48.104 -26.629 -20.066 1.00 43.00 118 TYR A C 1
ATOM 953 O O . TYR A 1 118 ? 46.984 -27.060 -19.796 1.00 43.00 118 TYR A O 1
ATOM 961 N N . ASN A 1 119 ? 49.226 -27.297 -19.790 1.00 48.75 119 ASN A N 1
ATOM 962 C CA . ASN A 1 119 ? 49.297 -28.533 -19.015 1.00 48.75 119 ASN A CA 1
ATOM 963 C C . ASN A 1 119 ? 48.828 -28.293 -17.571 1.00 48.75 119 ASN A C 1
ATOM 965 O O . ASN A 1 119 ? 49.629 -28.074 -16.663 1.00 48.75 119 ASN A O 1
ATOM 969 N N . PHE A 1 120 ? 47.518 -28.361 -17.342 1.00 46.34 120 PHE A N 1
ATOM 970 C CA . PHE A 1 120 ? 46.958 -28.496 -16.004 1.00 46.34 120 PHE A CA 1
ATOM 971 C C . PHE A 1 120 ? 47.093 -29.963 -15.594 1.00 46.34 120 PHE A C 1
ATOM 973 O O . PHE A 1 120 ? 46.190 -30.778 -15.775 1.00 46.34 120 PHE A O 1
ATOM 980 N N . THR A 1 121 ? 48.265 -30.336 -15.084 1.00 47.09 121 THR A N 1
ATOM 981 C CA . THR A 1 121 ? 48.440 -31.640 -14.447 1.00 47.09 121 THR A CA 1
ATOM 982 C C . THR A 1 121 ? 47.457 -31.728 -13.282 1.00 47.09 121 THR A C 1
ATOM 984 O O . THR A 1 121 ? 47.625 -31.042 -12.271 1.00 47.09 121 THR A O 1
ATOM 987 N N . ASN A 1 122 ? 46.415 -32.546 -13.435 1.00 55.09 122 ASN A N 1
ATOM 988 C CA . ASN A 1 122 ? 45.463 -32.890 -12.385 1.00 55.09 122 ASN A CA 1
ATOM 989 C C . ASN A 1 122 ? 46.205 -33.546 -11.216 1.00 55.09 122 ASN A C 1
ATOM 991 O O . ASN A 1 122 ? 46.387 -34.758 -11.158 1.00 55.09 122 ASN A O 1
ATOM 995 N N . ARG A 1 123 ? 46.642 -32.720 -10.269 1.00 54.62 123 ARG A N 1
ATOM 996 C CA . ARG A 1 123 ? 46.995 -33.122 -8.910 1.00 54.62 123 ARG A CA 1
ATOM 997 C C . ARG A 1 123 ? 46.324 -32.152 -7.946 1.00 54.62 123 ARG A C 1
ATOM 999 O O . ARG A 1 123 ? 46.970 -31.298 -7.348 1.00 54.62 123 ARG A O 1
ATOM 1006 N N . ARG A 1 124 ? 45.000 -32.246 -7.823 1.00 53.44 124 ARG A N 1
ATOM 1007 C CA . ARG A 1 124 ? 44.273 -31.658 -6.693 1.00 53.44 124 ARG A CA 1
ATOM 1008 C C . ARG A 1 124 ? 43.458 -32.762 -6.019 1.00 53.44 124 ARG A C 1
ATOM 1010 O O . ARG A 1 124 ? 42.609 -33.340 -6.689 1.00 53.44 124 ARG A O 1
ATOM 1017 N N . PRO A 1 125 ? 43.738 -33.089 -4.745 1.00 53.72 125 PRO A N 1
ATOM 1018 C CA . PRO A 1 125 ? 42.985 -34.099 -4.015 1.00 53.72 125 PRO A CA 1
ATOM 1019 C C . PRO A 1 125 ? 41.536 -33.643 -3.799 1.00 53.72 125 PRO A C 1
ATOM 1021 O O . PRO A 1 125 ? 41.267 -32.466 -3.556 1.00 53.72 125 PRO A O 1
ATOM 1024 N N . GLU A 1 126 ? 40.627 -34.609 -3.878 1.00 55.91 126 GLU A N 1
ATOM 1025 C CA . GLU A 1 126 ? 39.169 -34.515 -4.052 1.00 55.91 126 GLU A CA 1
ATOM 1026 C C . GLU A 1 126 ? 38.392 -33.860 -2.887 1.00 55.91 126 GLU A C 1
ATOM 1028 O O . GLU A 1 126 ? 37.168 -33.814 -2.904 1.00 55.91 126 GLU A O 1
ATOM 1033 N N . ASN A 1 127 ? 39.070 -33.314 -1.868 1.00 58.06 127 ASN A N 1
ATOM 1034 C CA . ASN A 1 127 ? 38.437 -32.991 -0.582 1.00 58.06 127 ASN A CA 1
ATOM 1035 C C . ASN A 1 127 ? 38.567 -31.529 -0.109 1.00 58.06 127 ASN A C 1
ATOM 1037 O O . ASN A 1 127 ? 38.526 -31.257 1.091 1.00 58.06 127 ASN A O 1
ATOM 1041 N N . ARG A 1 128 ? 38.717 -30.549 -1.013 1.00 56.56 128 ARG A N 1
ATOM 1042 C CA . ARG A 1 128 ? 38.519 -29.131 -0.645 1.00 56.56 128 ARG A CA 1
ATOM 1043 C C . ARG A 1 128 ? 37.175 -28.635 -1.148 1.00 56.56 128 ARG A C 1
ATOM 1045 O O . ARG A 1 128 ? 36.982 -28.455 -2.347 1.00 56.56 128 ARG A O 1
ATOM 1052 N N . ARG A 1 129 ? 36.280 -28.351 -0.201 1.00 53.72 129 ARG A N 1
ATOM 1053 C CA . ARG A 1 129 ? 35.067 -27.568 -0.452 1.00 53.72 129 ARG A CA 1
ATOM 1054 C C . ARG A 1 129 ? 35.461 -26.235 -1.111 1.00 53.72 129 ARG A C 1
ATOM 1056 O O . ARG A 1 129 ? 36.474 -25.653 -0.707 1.00 53.72 129 ARG A O 1
ATOM 1063 N N . PRO A 1 130 ? 34.706 -25.751 -2.111 1.00 61.69 130 PRO A N 1
ATOM 1064 C CA . PRO A 1 130 ? 34.953 -24.437 -2.685 1.00 61.69 130 PRO A CA 1
ATOM 1065 C C . PRO A 1 130 ? 34.877 -23.392 -1.571 1.00 61.69 130 PRO A C 1
ATOM 1067 O O . PRO A 1 130 ? 33.898 -23.326 -0.830 1.00 61.69 130 PRO A O 1
ATOM 1070 N N . VAL A 1 131 ? 35.939 -22.601 -1.426 1.00 65.56 131 VAL A N 1
ATOM 1071 C CA . VAL A 1 131 ? 35.954 -21.483 -0.484 1.00 65.56 131 VAL A CA 1
ATOM 1072 C C . VAL A 1 131 ? 35.085 -20.389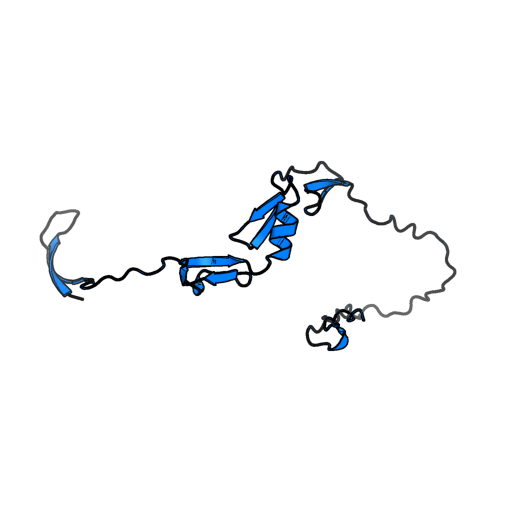 -1.091 1.00 65.56 131 VAL A C 1
ATOM 1074 O O . VAL A 1 131 ? 35.516 -19.668 -1.988 1.00 65.56 131 VAL A O 1
ATOM 1077 N N . ILE A 1 132 ? 33.839 -20.300 -0.636 1.00 63.91 132 ILE A N 1
ATOM 1078 C CA . ILE A 1 132 ? 32.979 -19.151 -0.905 1.00 63.91 132 ILE A CA 1
ATOM 1079 C C . ILE A 1 132 ? 33.467 -18.062 0.043 1.00 63.91 132 ILE A C 1
ATOM 1081 O O . ILE A 1 132 ? 33.236 -18.146 1.245 1.00 63.91 132 ILE A O 1
ATOM 1085 N N . ILE A 1 133 ? 34.213 -17.093 -0.483 1.00 72.69 133 ILE A N 1
ATOM 1086 C CA . ILE A 1 133 ? 34.656 -15.930 0.287 1.00 72.69 133 ILE A CA 1
ATOM 1087 C C . ILE A 1 133 ? 33.472 -14.957 0.312 1.00 72.69 133 ILE A C 1
ATOM 1089 O O . ILE A 1 133 ? 33.120 -14.436 -0.752 1.00 72.69 133 ILE A O 1
ATOM 1093 N N . PRO A 1 134 ? 32.824 -14.724 1.467 1.00 65.31 134 PRO A N 1
ATOM 1094 C CA . PRO A 1 134 ? 31.766 -13.731 1.566 1.00 65.31 134 PRO A CA 1
ATOM 1095 C C . PRO A 1 134 ? 32.357 -12.359 1.254 1.00 65.31 134 PRO A C 1
ATOM 1097 O O . PRO A 1 134 ? 33.460 -12.030 1.692 1.00 65.31 134 PRO A O 1
ATOM 1100 N N . LEU A 1 135 ? 31.636 -11.558 0.477 1.00 64.44 135 LEU A N 1
ATOM 1101 C CA . LEU A 1 135 ? 32.019 -10.171 0.267 1.00 64.44 135 LEU A CA 1
ATOM 1102 C C . LEU A 1 135 ? 31.727 -9.407 1.560 1.00 64.44 135 LEU A C 1
ATOM 1104 O O . LEU A 1 135 ? 30.565 -9.301 1.936 1.00 64.44 135 LEU A O 1
ATOM 1108 N N . ASP A 1 136 ? 32.766 -8.908 2.231 1.00 74.56 136 ASP A N 1
ATOM 1109 C CA . ASP A 1 136 ? 32.620 -8.066 3.421 1.00 74.56 136 ASP A CA 1
ATOM 1110 C C . ASP A 1 136 ? 32.120 -6.668 3.007 1.00 74.56 136 ASP A C 1
ATOM 1112 O O . ASP A 1 136 ? 32.847 -5.947 2.308 1.00 74.56 136 ASP A O 1
ATOM 1116 N N . PRO A 1 137 ? 30.897 -6.264 3.405 1.00 66.56 137 PRO A N 1
ATOM 1117 C CA . PRO A 1 137 ? 30.361 -4.931 3.128 1.00 66.56 137 PRO A CA 1
ATOM 1118 C C . PRO A 1 137 ? 31.174 -3.811 3.793 1.00 66.56 137 PRO A C 1
ATOM 1120 O O . PRO A 1 137 ? 31.080 -2.658 3.380 1.00 66.56 137 PRO A O 1
ATOM 1123 N N . SER A 1 138 ? 31.986 -4.147 4.799 1.00 73.31 138 SER A N 1
ATOM 1124 C CA . SER A 1 138 ? 32.832 -3.211 5.543 1.00 73.31 138 SER A CA 1
ATOM 1125 C C . SER A 1 138 ? 34.179 -2.946 4.864 1.00 73.31 138 SER A C 1
ATOM 1127 O O . SER A 1 138 ? 34.930 -2.096 5.345 1.00 73.31 138 SER A O 1
ATOM 1129 N N . ASP A 1 139 ? 34.506 -3.644 3.762 1.00 77.31 139 ASP A N 1
ATOM 1130 C CA . ASP A 1 139 ? 35.781 -3.475 3.055 1.00 77.31 139 ASP A CA 1
ATOM 1131 C C . ASP A 1 139 ? 35.915 -2.021 2.553 1.00 77.31 139 ASP A C 1
ATOM 1133 O O . ASP A 1 139 ? 35.178 -1.606 1.649 1.00 77.31 139 ASP A O 1
ATOM 1137 N N . PRO A 1 140 ? 36.876 -1.232 3.077 1.00 73.88 140 PRO A N 1
ATOM 1138 C CA . PRO A 1 140 ? 37.042 0.173 2.713 1.00 73.88 140 PRO A CA 1
ATOM 1139 C C . PRO A 1 140 ? 37.280 0.385 1.216 1.00 73.88 140 PRO A C 1
ATOM 1141 O O . PRO A 1 140 ? 36.985 1.457 0.694 1.00 73.88 140 PRO A O 1
ATOM 1144 N N . ARG A 1 141 ? 37.782 -0.637 0.508 1.00 73.25 141 ARG A N 1
ATOM 1145 C CA . ARG A 1 141 ? 38.022 -0.594 -0.942 1.00 73.25 141 ARG A CA 1
ATOM 1146 C C . ARG A 1 141 ? 36.734 -0.603 -1.764 1.00 73.25 141 ARG A C 1
ATOM 1148 O O . ARG A 1 141 ? 36.788 -0.319 -2.956 1.00 73.25 141 ARG A O 1
ATOM 1155 N N . ARG A 1 142 ? 35.602 -0.962 -1.154 1.00 68.62 142 ARG A N 1
ATOM 1156 C CA . ARG A 1 142 ? 34.276 -0.998 -1.787 1.00 68.62 142 ARG A CA 1
ATOM 1157 C C . ARG A 1 142 ? 33.448 0.254 -1.512 1.00 68.62 142 ARG A C 1
ATOM 1159 O O . ARG A 1 142 ? 32.336 0.347 -2.023 1.00 68.62 142 ARG A O 1
ATOM 1166 N N . LYS A 1 143 ? 33.964 1.207 -0.727 1.00 74.38 143 LYS A N 1
ATOM 1167 C CA . LYS A 1 143 ? 33.275 2.478 -0.497 1.00 74.38 143 LYS A CA 1
ATOM 1168 C C . LYS A 1 143 ? 33.166 3.257 -1.818 1.00 74.38 143 LYS A C 1
ATOM 1170 O O . LYS A 1 143 ? 34.162 3.321 -2.546 1.00 74.38 143 LYS A O 1
ATOM 1175 N N . PRO A 1 144 ? 31.992 3.835 -2.134 1.00 75.62 144 PRO A N 1
ATOM 1176 C CA . PRO A 1 144 ? 31.854 4.759 -3.253 1.00 75.62 144 PRO A CA 1
ATOM 1177 C C . PRO A 1 144 ? 32.898 5.873 -3.137 1.00 75.62 144 PRO A C 1
ATOM 1179 O O . PRO A 1 144 ? 33.087 6.433 -2.057 1.00 75.62 144 PRO A O 1
ATOM 1182 N N . LYS A 1 145 ? 33.617 6.147 -4.226 1.00 78.38 145 LYS A N 1
ATOM 1183 C CA . LYS A 1 145 ? 34.488 7.323 -4.310 1.00 78.38 145 LYS A CA 1
ATOM 1184 C C . LYS A 1 145 ? 33.624 8.524 -4.674 1.00 78.38 145 LYS A C 1
ATOM 1186 O O . LYS A 1 145 ? 32.684 8.364 -5.445 1.00 78.38 145 LYS A O 1
ATOM 1191 N N . GLU A 1 146 ? 33.951 9.686 -4.123 1.00 80.94 146 GLU A N 1
ATOM 1192 C CA . GLU A 1 146 ? 33.312 10.940 -4.521 1.00 80.94 146 GLU A CA 1
ATOM 1193 C C . GLU A 1 146 ? 33.645 11.252 -5.984 1.00 80.94 146 GLU A C 1
ATOM 1195 O O . GLU A 1 146 ? 34.762 10.985 -6.448 1.00 80.94 146 GLU A O 1
ATOM 1200 N N . ASP A 1 147 ? 32.658 11.774 -6.712 1.00 75.31 147 ASP A N 1
ATOM 1201 C CA . ASP A 1 147 ? 32.845 12.194 -8.096 1.00 75.3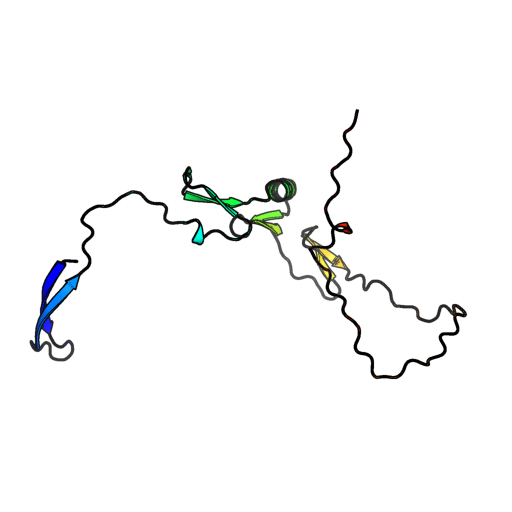1 147 ASP A CA 1
ATOM 1202 C C . ASP A 1 147 ? 33.813 13.390 -8.153 1.00 75.31 147 ASP A C 1
ATOM 1204 O O . ASP A 1 147 ? 33.784 14.255 -7.274 1.00 75.31 147 ASP A O 1
ATOM 1208 N N . PRO A 1 148 ? 34.702 13.458 -9.160 1.00 79.94 148 PRO A N 1
ATOM 1209 C CA . PRO A 1 148 ? 35.672 14.539 -9.253 1.00 79.94 148 PRO A CA 1
ATOM 1210 C C . PRO A 1 148 ? 34.977 15.888 -9.475 1.00 79.94 148 PRO A C 1
ATOM 1212 O O . PRO A 1 148 ? 34.181 16.042 -10.402 1.00 79.94 148 PRO A O 1
ATOM 1215 N N . GLU A 1 149 ? 35.331 16.887 -8.662 1.00 69.00 149 GLU A N 1
ATOM 1216 C CA . GLU A 1 149 ? 34.935 18.275 -8.905 1.00 69.00 149 GLU A CA 1
ATOM 1217 C C . GLU A 1 149 ? 35.569 18.782 -10.206 1.00 69.00 149 GLU A C 1
ATOM 1219 O O . GLU A 1 149 ? 36.793 18.789 -10.372 1.00 69.00 149 GLU A O 1
ATOM 1224 N N . TYR A 1 150 ? 34.726 19.238 -11.131 1.00 66.88 150 TYR A N 1
ATOM 1225 C CA . TYR A 1 150 ? 35.169 19.978 -12.305 1.00 66.88 150 TYR A CA 1
ATOM 1226 C C . TYR A 1 150 ? 35.505 21.418 -11.889 1.00 66.88 150 TYR A C 1
ATOM 1228 O O . TYR A 1 150 ? 34.631 22.141 -11.411 1.00 66.88 150 TYR A O 1
ATOM 1236 N N . LYS A 1 151 ? 36.771 21.816 -12.063 1.00 56.12 151 LYS A N 1
ATOM 1237 C CA . LYS A 1 151 ? 37.230 23.213 -11.992 1.00 56.12 151 LYS A CA 1
ATOM 1238 C C . LYS A 1 151 ? 37.196 23.871 -13.362 1.00 56.12 151 LYS A C 1
ATOM 1240 O O . LYS A 1 151 ? 37.557 23.177 -14.340 1.00 56.12 151 LYS A O 1
#

Secondary structure (DSSP, 8-state):
-EEEEEEEE-TTT--EEEEEEEEE----------SS-GGGS-TTEEEETTTTEEEES-HHHHHHHHT-TTEEEETTTTEEEES--PPPPTTEEEETTTTEEEE---S------S-----------TT---------TT-GGGSPPPPPPP-

Radius of gyration: 31.87 Å; Cα contacts (8 Å, |Δi|>4): 147; chains: 1; bounding box: 83×58×64 Å

Organism: NCBI:txid286306

pLDDT: mean 81.59, std 15.98, range [43.0, 96.12]

Sequence (151 aa):
MRNFEVVVTSVNDLNYRGRRIVPLEEHTKCKCDCRVKEEDCNDRQHYESHNCACVCNNIDEEEKCRKNDLKIWDSVFCTCTCRAQEPCTTGYYFNPNTCRCGPITLSRPVNRFTTTNYNFTNRRPENRRPVIIPLDPSDPRRKPKEDPEYK